Protein AF-A0A536F4E4-F1 (afdb_monomer_lite)

Structure (mmCIF, N/CA/C/O backbone):
data_AF-A0A536F4E4-F1
#
_entry.id   AF-A0A536F4E4-F1
#
loop_
_atom_site.group_PDB
_atom_site.id
_atom_site.type_symbol
_atom_site.label_atom_id
_atom_site.label_alt_id
_atom_site.label_comp_id
_atom_site.label_asym_id
_atom_site.label_entity_id
_atom_site.label_seq_id
_atom_site.pdbx_PDB_ins_code
_atom_site.Cartn_x
_atom_site.Cartn_y
_atom_site.Cartn_z
_atom_site.occupancy
_atom_site.B_iso_or_equiv
_atom_site.auth_seq_id
_atom_site.auth_comp_id
_atom_site.auth_asym_id
_atom_site.auth_atom_id
_atom_site.pdbx_PDB_model_num
ATOM 1 N N . MET A 1 1 ? 23.342 -1.514 -31.778 1.00 47.44 1 MET A N 1
ATOM 2 C CA . MET A 1 1 ? 22.128 -0.702 -31.583 1.00 47.44 1 MET A CA 1
ATOM 3 C C . MET A 1 1 ? 21.935 -0.614 -30.086 1.00 47.44 1 MET A C 1
ATOM 5 O O . MET A 1 1 ? 21.707 -1.641 -29.469 1.00 47.44 1 MET A O 1
ATOM 9 N N . THR A 1 2 ? 22.193 0.539 -29.481 1.00 58.41 2 THR A N 1
ATOM 10 C CA . THR A 1 2 ? 21.856 0.760 -28.072 1.00 58.41 2 THR A CA 1
ATOM 11 C C . THR A 1 2 ? 20.344 0.902 -28.015 1.00 58.41 2 THR A C 1
ATOM 13 O O . THR A 1 2 ? 19.819 1.920 -28.466 1.00 58.41 2 THR A O 1
ATOM 16 N N . GLU A 1 3 ? 19.640 -0.143 -27.582 1.00 66.31 3 GLU A N 1
ATOM 17 C CA . GLU A 1 3 ? 18.210 -0.031 -27.310 1.00 66.31 3 GLU A CA 1
ATOM 18 C C . GLU A 1 3 ? 18.002 1.097 -26.297 1.00 66.31 3 GLU A C 1
ATOM 20 O O . GLU A 1 3 ? 18.614 1.126 -25.229 1.00 66.31 3 GLU A O 1
ATOM 25 N N . SER A 1 4 ? 17.183 2.073 -26.676 1.00 62.62 4 SER A N 1
ATOM 26 C CA . SER A 1 4 ? 16.700 3.099 -25.762 1.00 62.62 4 SER A CA 1
ATOM 27 C C . SER A 1 4 ? 15.755 2.423 -24.774 1.00 62.62 4 SER A C 1
ATOM 29 O O . SER A 1 4 ? 14.599 2.174 -25.110 1.00 62.62 4 SER A O 1
ATOM 31 N N . ILE A 1 5 ? 16.243 2.116 -23.573 1.00 83.44 5 ILE A N 1
ATOM 32 C CA . ILE A 1 5 ? 15.416 1.620 -22.472 1.00 83.44 5 ILE A CA 1
ATOM 33 C C . ILE A 1 5 ? 14.507 2.765 -22.006 1.00 83.44 5 ILE A C 1
ATOM 35 O O . ILE A 1 5 ? 14.979 3.839 -21.632 1.00 83.44 5 ILE A O 1
ATOM 39 N N . LEU A 1 6 ? 13.194 2.550 -22.083 1.00 92.31 6 LEU A N 1
ATOM 40 C CA . LEU A 1 6 ? 12.180 3.411 -21.477 1.00 92.31 6 LEU A CA 1
ATOM 41 C C . LEU A 1 6 ? 11.702 2.705 -20.201 1.00 92.31 6 LEU A C 1
ATOM 43 O O . LEU A 1 6 ? 10.763 1.917 -20.293 1.00 92.31 6 LEU A O 1
ATOM 47 N N . PRO A 1 7 ? 12.358 2.914 -19.041 1.00 94.69 7 PRO A N 1
ATOM 48 C CA . PRO A 1 7 ? 11.967 2.234 -17.815 1.00 94.69 7 PRO A CA 1
ATOM 49 C C . PRO A 1 7 ? 10.571 2.690 -17.385 1.00 94.69 7 PRO A C 1
ATOM 51 O O . PRO A 1 7 ? 10.215 3.867 -17.489 1.00 94.69 7 PRO A O 1
ATOM 54 N N . THR A 1 8 ? 9.786 1.747 -16.886 1.00 97.00 8 THR A N 1
ATOM 55 C CA . THR A 1 8 ? 8.381 1.906 -16.531 1.00 97.00 8 THR A CA 1
ATOM 56 C C . THR A 1 8 ? 8.164 1.719 -15.032 1.00 97.00 8 THR A C 1
ATOM 58 O O . THR A 1 8 ? 8.760 0.865 -14.375 1.00 97.00 8 THR A O 1
ATOM 61 N N . THR A 1 9 ? 7.298 2.557 -14.469 1.00 98.19 9 THR A N 1
ATOM 62 C CA . THR A 1 9 ? 6.880 2.491 -13.067 1.00 98.19 9 THR A CA 1
ATOM 63 C C . THR A 1 9 ? 5.532 3.192 -12.890 1.00 98.19 9 THR A C 1
ATOM 65 O O . THR A 1 9 ? 4.970 3.734 -13.845 1.00 98.19 9 THR A O 1
ATOM 68 N N . THR A 1 10 ? 5.011 3.202 -11.666 1.00 98.19 10 THR A N 1
ATOM 69 C CA . THR A 1 10 ? 3.826 3.974 -11.273 1.00 98.19 10 THR A CA 1
ATOM 70 C C . THR A 1 10 ? 4.185 4.975 -10.172 1.00 98.19 10 THR A C 1
ATOM 72 O O . THR A 1 10 ? 5.302 4.987 -9.666 1.00 98.19 10 THR A O 1
ATOM 75 N N . VAL A 1 11 ? 3.253 5.860 -9.814 1.00 97.56 11 VAL A N 1
ATOM 76 C CA . VAL A 1 11 ? 3.532 7.003 -8.924 1.00 97.56 11 VAL A CA 1
ATOM 77 C C . VAL A 1 11 ? 3.353 6.711 -7.427 1.00 97.56 11 VAL A C 1
ATOM 79 O O . VAL A 1 11 ? 3.552 7.613 -6.618 1.00 97.56 11 VAL A O 1
ATOM 82 N N . GLY A 1 12 ? 2.976 5.485 -7.044 1.00 96.38 12 GLY A N 1
ATOM 83 C CA . GLY A 1 12 ? 2.870 5.072 -5.639 1.00 96.38 12 GLY A CA 1
ATOM 84 C C . GLY A 1 12 ? 1.600 4.287 -5.324 1.00 96.38 12 GLY A C 1
ATOM 85 O O . GLY A 1 12 ? 1.650 3.074 -5.151 1.00 96.38 12 GLY A O 1
ATOM 86 N N . SER A 1 13 ? 0.459 4.969 -5.227 1.00 97.31 13 SER A N 1
ATOM 87 C CA . SER A 1 13 ? -0.778 4.363 -4.727 1.00 97.31 13 SER A CA 1
ATOM 88 C C . SER A 1 13 ? -1.498 3.475 -5.747 1.00 97.31 13 SER A C 1
ATOM 90 O O . SER A 1 13 ? -1.535 3.750 -6.947 1.00 97.31 13 SER A O 1
ATOM 92 N N . PHE A 1 14 ? -2.147 2.428 -5.233 1.00 98.06 14 PHE A N 1
ATOM 93 C CA . PHE A 1 14 ? -3.078 1.592 -5.986 1.00 98.06 14 PHE A CA 1
ATOM 94 C C . PHE A 1 14 ? -4.448 1.493 -5.304 1.00 98.06 14 PHE A C 1
ATOM 96 O O . PHE A 1 14 ? -4.631 1.827 -4.130 1.00 98.06 14 PHE A O 1
ATOM 103 N N . GLY A 1 15 ? -5.431 0.994 -6.060 1.00 97.19 15 GLY A N 1
ATOM 104 C CA . GLY A 1 15 ? -6.764 0.704 -5.545 1.00 97.19 15 GLY A CA 1
ATOM 105 C C . GLY A 1 15 ? -6.720 -0.353 -4.441 1.00 97.19 15 GLY A C 1
ATOM 106 O O . GLY A 1 15 ? -6.179 -1.445 -4.626 1.00 97.19 15 GLY A O 1
ATOM 107 N N . LYS A 1 16 ? -7.313 -0.035 -3.288 1.00 98.00 16 LYS A N 1
ATOM 108 C CA . LYS A 1 16 ? -7.429 -0.972 -2.166 1.00 98.00 16 LYS A CA 1
ATOM 109 C C . LYS A 1 16 ? -8.487 -2.034 -2.489 1.00 98.00 16 LYS A C 1
ATOM 111 O O . LYS A 1 16 ? -9.605 -1.657 -2.845 1.00 98.00 16 LYS A O 1
ATOM 116 N N . PRO A 1 17 ? -8.183 -3.334 -2.336 1.00 98.06 17 PRO A N 1
ATOM 117 C CA . PRO A 1 17 ? -9.169 -4.389 -2.541 1.00 98.06 17 PRO A CA 1
ATOM 118 C C . PRO A 1 17 ? -10.386 -4.241 -1.618 1.00 98.06 17 PRO A C 1
ATOM 120 O O . PRO A 1 17 ? -10.267 -3.786 -0.478 1.00 98.06 17 PRO A O 1
ATOM 123 N N . ASP A 1 18 ? -11.549 -4.714 -2.066 1.00 98.44 18 ASP A N 1
ATOM 124 C CA . ASP A 1 18 ? -12.802 -4.639 -1.301 1.00 98.44 18 ASP A CA 1
ATOM 125 C C . ASP A 1 18 ? -12.690 -5.235 0.107 1.00 98.44 18 ASP A C 1
ATOM 127 O O . ASP A 1 18 ? -13.275 -4.711 1.059 1.00 98.44 18 ASP A O 1
ATOM 131 N N . TYR A 1 19 ? -11.943 -6.334 0.258 1.00 98.44 19 TYR A N 1
ATOM 132 C CA . TYR A 1 19 ? -11.739 -6.965 1.561 1.00 98.44 19 TYR A CA 1
ATOM 133 C C . TYR A 1 19 ? -10.978 -6.044 2.523 1.00 98.44 19 TYR A C 1
ATOM 135 O O . TYR A 1 19 ? -11.325 -5.979 3.700 1.00 98.44 19 TYR A O 1
ATOM 143 N N . LEU A 1 20 ? -9.996 -5.288 2.023 1.00 98.31 20 LEU A N 1
ATOM 144 C CA . LEU A 1 20 ? -9.195 -4.372 2.827 1.00 98.31 20 LEU A CA 1
ATOM 145 C C . LEU A 1 20 ? -10.012 -3.135 3.211 1.00 98.31 20 LEU A C 1
ATOM 147 O O . LEU A 1 20 ? -9.992 -2.708 4.364 1.00 98.31 20 LEU A O 1
ATOM 151 N N . THR A 1 21 ? -10.808 -2.605 2.283 1.00 97.69 21 THR A N 1
ATOM 152 C CA . THR A 1 21 ? -11.742 -1.506 2.567 1.00 97.69 21 THR A CA 1
ATOM 153 C C . THR A 1 21 ? -12.755 -1.899 3.649 1.00 97.69 21 THR A C 1
ATOM 155 O O . THR A 1 21 ? -13.002 -1.134 4.586 1.00 97.69 21 THR A O 1
ATOM 158 N N . LYS A 1 22 ? -13.301 -3.123 3.588 1.00 98.25 22 LYS A N 1
ATOM 159 C CA . LYS A 1 22 ? -14.194 -3.662 4.628 1.00 98.25 22 LYS A CA 1
ATOM 160 C C . LYS A 1 22 ? -13.477 -3.841 5.967 1.00 98.25 22 LYS A C 1
ATOM 162 O O . LYS A 1 22 ? -14.043 -3.468 6.993 1.00 98.25 22 LYS A O 1
ATOM 167 N N . ALA A 1 23 ? -12.253 -4.365 5.964 1.00 98.12 23 ALA A N 1
ATOM 168 C CA . ALA A 1 23 ? -11.462 -4.559 7.177 1.00 98.12 23 ALA A CA 1
ATOM 169 C C . ALA A 1 23 ? -11.162 -3.234 7.888 1.00 98.12 23 ALA A C 1
ATOM 171 O O . ALA A 1 23 ? -11.381 -3.125 9.092 1.00 98.12 23 ALA A O 1
ATOM 172 N N . ARG A 1 24 ? -10.789 -2.187 7.141 1.00 96.75 24 ARG A N 1
ATOM 173 C CA . ARG A 1 24 ? -10.615 -0.829 7.684 1.00 96.75 24 ARG A CA 1
ATOM 174 C C . ARG A 1 24 ? -11.887 -0.304 8.341 1.00 96.75 24 ARG A C 1
ATOM 176 O O . ARG A 1 24 ? -11.844 0.201 9.459 1.00 96.75 24 ARG A O 1
ATOM 183 N N . ALA A 1 25 ? -13.038 -0.471 7.688 1.00 97.19 25 ALA A N 1
ATOM 184 C CA . ALA A 1 25 ? -14.320 -0.061 8.259 1.00 97.19 25 ALA A CA 1
ATOM 185 C C . ALA A 1 25 ? -14.691 -0.853 9.529 1.00 97.19 25 ALA A C 1
ATOM 187 O O . ALA A 1 25 ? -15.369 -0.323 10.410 1.00 97.19 25 ALA A O 1
ATOM 188 N N . GLN A 1 26 ? -14.276 -2.118 9.637 1.00 98.25 26 GLN A N 1
ATOM 189 C CA . GLN A 1 26 ? -14.469 -2.928 10.843 1.00 98.25 26 GLN A CA 1
ATOM 190 C C . GLN A 1 26 ? -13.519 -2.511 11.969 1.00 98.25 26 GLN A C 1
ATOM 192 O O . GLN A 1 26 ? -13.971 -2.374 13.106 1.00 98.25 26 GLN A O 1
ATOM 197 N N . GLN A 1 27 ? -12.250 -2.242 11.658 1.00 97.38 27 GLN A N 1
ATOM 198 C CA . GLN A 1 27 ? -11.250 -1.771 12.618 1.00 97.38 27 GLN A CA 1
ATOM 199 C C . GLN A 1 27 ? -11.642 -0.408 13.202 1.00 97.38 27 GLN A C 1
ATOM 201 O O . GLN A 1 27 ? -11.666 -0.259 14.421 1.00 97.38 27 GLN A O 1
ATOM 206 N N . ALA A 1 28 ? -12.118 0.525 12.370 1.00 94.75 28 ALA A N 1
ATOM 207 C CA . ALA A 1 28 ? -12.642 1.819 12.819 1.00 94.75 28 ALA A CA 1
ATOM 208 C C . ALA A 1 28 ? -13.864 1.698 13.757 1.00 94.75 28 ALA A C 1
ATOM 210 O O . ALA A 1 28 ? -14.169 2.615 14.515 1.00 94.75 28 ALA A O 1
ATOM 211 N N . ARG A 1 29 ? -14.577 0.564 13.717 1.00 97.62 29 ARG A N 1
ATOM 212 C CA . ARG A 1 29 ? -15.711 0.243 14.603 1.00 97.62 29 ARG A CA 1
ATOM 213 C C . ARG A 1 29 ? -15.309 -0.637 15.795 1.00 97.62 29 ARG A C 1
ATOM 215 O O . ARG A 1 29 ? -16.198 -1.109 16.500 1.00 97.62 29 ARG A O 1
ATOM 222 N N . GLY A 1 30 ? -14.017 -0.917 15.984 1.00 97.69 30 GLY A N 1
ATOM 223 C CA . GLY A 1 30 ? -13.499 -1.796 17.038 1.00 97.69 30 GLY A CA 1
ATOM 224 C C . GLY A 1 30 ? -13.854 -3.278 16.865 1.00 97.69 30 GLY A C 1
ATOM 225 O O . GLY A 1 30 ? -13.792 -4.036 17.826 1.00 97.69 30 GLY A O 1
ATOM 226 N N . LYS A 1 31 ? -14.268 -3.696 15.660 1.00 98.00 31 LYS A N 1
ATOM 227 C CA . LYS A 1 31 ? -14.703 -5.074 15.359 1.00 98.00 31 LYS A CA 1
ATOM 228 C C . LYS A 1 31 ? -13.597 -5.966 14.796 1.00 98.00 31 LYS A C 1
ATOM 230 O O . LYS A 1 31 ? -13.823 -7.160 14.648 1.00 98.00 31 LYS A O 1
ATOM 235 N N . LEU A 1 32 ? -12.453 -5.383 14.453 1.00 98.12 32 LEU A N 1
ATOM 236 C CA . LEU A 1 32 ? -11.300 -6.062 13.873 1.00 98.12 32 LEU A CA 1
ATOM 237 C C . LEU A 1 32 ? -10.034 -5.527 14.549 1.00 98.12 32 LEU A C 1
ATOM 239 O O . LEU A 1 32 ? -9.917 -4.320 14.778 1.00 98.12 32 LEU A O 1
ATOM 243 N N . GLY A 1 33 ? -9.126 -6.429 14.922 1.00 98.12 33 GLY A N 1
ATOM 244 C CA . GLY A 1 33 ? -7.909 -6.081 15.657 1.00 98.12 33 GLY A CA 1
ATOM 245 C C . GLY A 1 33 ? -6.857 -5.406 14.773 1.00 98.12 33 GLY A C 1
ATOM 246 O O . GLY A 1 33 ? -6.807 -5.639 13.570 1.00 98.12 33 GLY A O 1
ATOM 247 N N . ALA A 1 34 ? -5.970 -4.602 15.365 1.00 96.12 34 ALA A N 1
ATOM 248 C CA . ALA A 1 34 ? -4.912 -3.914 14.616 1.00 96.12 34 ALA A CA 1
ATOM 249 C C . ALA A 1 34 ? -3.992 -4.889 13.853 1.00 96.12 34 ALA A C 1
ATOM 251 O O . ALA A 1 34 ? -3.742 -4.688 12.671 1.00 96.12 34 ALA A O 1
ATOM 252 N N . THR A 1 35 ? -3.573 -5.986 14.493 1.00 98.12 35 THR A N 1
ATOM 253 C CA . THR A 1 35 ? -2.743 -7.031 13.866 1.00 98.12 35 THR A CA 1
ATOM 254 C C . THR A 1 35 ? -3.455 -7.737 12.712 1.00 98.12 35 THR A C 1
ATOM 256 O O . THR A 1 35 ? -2.833 -8.103 11.721 1.00 98.12 35 THR A O 1
ATOM 259 N N . GLU A 1 36 ? -4.774 -7.918 12.813 1.00 98.38 36 GLU A N 1
ATOM 260 C CA . GLU A 1 36 ? -5.563 -8.515 11.733 1.00 98.38 36 GLU A CA 1
ATOM 261 C C . GLU A 1 36 ? -5.659 -7.568 10.529 1.00 98.38 36 GLU A C 1
ATOM 263 O O . GLU A 1 36 ? -5.584 -8.012 9.384 1.00 98.38 36 GLU A O 1
ATOM 268 N N . LEU A 1 37 ? -5.764 -6.256 10.772 1.00 98.31 37 LEU A N 1
ATOM 269 C CA . LEU A 1 37 ? -5.746 -5.260 9.701 1.00 98.31 37 LEU A CA 1
ATOM 270 C C . LEU A 1 37 ? -4.381 -5.234 9.007 1.00 98.31 37 LEU A C 1
ATOM 272 O O . LEU A 1 37 ? -4.336 -5.261 7.781 1.00 98.31 37 LEU A O 1
ATOM 276 N N . GLU A 1 38 ? -3.297 -5.228 9.781 1.00 98.19 38 GLU A N 1
ATOM 277 C CA . GLU A 1 38 ? -1.922 -5.224 9.272 1.00 98.19 38 GLU A CA 1
ATOM 278 C C . GLU A 1 38 ? -1.652 -6.429 8.359 1.00 98.19 38 GLU A C 1
ATOM 280 O O . GLU A 1 38 ? -1.091 -6.285 7.273 1.00 98.19 38 GLU A O 1
ATOM 285 N N . GLU A 1 39 ? -2.126 -7.618 8.737 1.00 98.69 39 GLU A N 1
ATOM 286 C CA . GLU A 1 39 ? -1.964 -8.816 7.911 1.00 98.69 39 GLU A CA 1
ATOM 287 C C . GLU A 1 39 ? -2.746 -8.723 6.588 1.00 98.69 39 GLU A C 1
ATOM 289 O O . GLU A 1 39 ? -2.260 -9.147 5.535 1.00 98.69 39 GLU A O 1
ATOM 294 N N . LEU A 1 40 ? -3.936 -8.114 6.603 1.00 98.69 40 LEU A N 1
ATOM 295 C CA . LEU A 1 40 ? -4.714 -7.867 5.386 1.00 98.69 40 LEU A CA 1
ATOM 296 C C . LEU A 1 40 ? -4.086 -6.786 4.497 1.00 98.69 40 LEU A C 1
ATOM 298 O O . LEU A 1 40 ? -4.137 -6.903 3.272 1.00 98.69 40 LEU A O 1
ATOM 302 N N . GLU A 1 41 ? -3.479 -5.75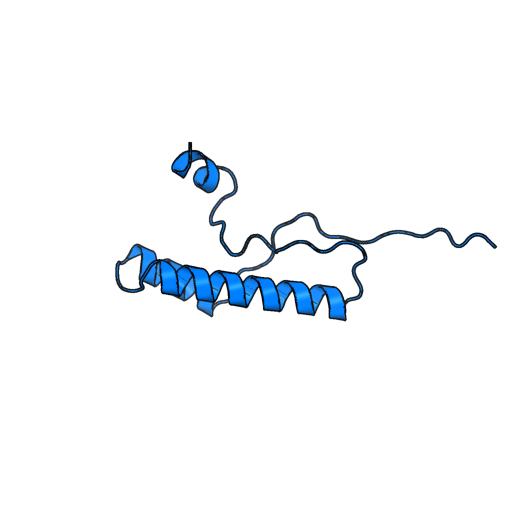7 5.086 1.00 98.69 41 GLU A N 1
ATOM 303 C CA . GLU A 1 41 ? -2.703 -4.744 4.364 1.00 98.69 41 GLU A CA 1
ATOM 304 C C . GLU A 1 41 ? -1.486 -5.383 3.689 1.00 98.69 41 GLU A C 1
ATOM 306 O O . GLU A 1 41 ? -1.291 -5.207 2.486 1.00 98.69 41 GLU A O 1
ATOM 311 N N . ARG A 1 42 ? -0.727 -6.206 4.424 1.00 98.75 42 ARG A N 1
ATOM 312 C CA . ARG A 1 42 ? 0.428 -6.951 3.905 1.00 98.75 42 ARG A CA 1
ATOM 313 C C . ARG A 1 42 ? 0.030 -7.889 2.769 1.00 98.75 42 ARG A C 1
ATOM 315 O O . ARG A 1 42 ? 0.722 -7.953 1.751 1.00 98.75 42 ARG A O 1
ATOM 322 N N . LYS A 1 43 ? -1.092 -8.600 2.914 1.00 98.75 43 LYS A N 1
ATOM 323 C CA . LYS A 1 43 ? -1.653 -9.445 1.855 1.00 98.75 43 LYS A CA 1
ATOM 324 C C . LYS A 1 43 ? -1.935 -8.633 0.587 1.00 98.75 43 LYS A C 1
ATOM 326 O O . LYS A 1 43 ? -1.497 -9.037 -0.488 1.00 98.75 43 LYS A O 1
ATOM 331 N N . ALA A 1 44 ? -2.605 -7.488 0.712 1.00 98.75 44 ALA A N 1
ATOM 332 C CA . ALA A 1 44 ? -2.916 -6.622 -0.424 1.00 98.75 44 ALA A CA 1
ATOM 333 C C . ALA A 1 44 ? -1.652 -6.059 -1.093 1.00 98.75 44 ALA A C 1
ATOM 335 O O . ALA A 1 44 ? -1.592 -5.977 -2.319 1.00 98.75 44 ALA A O 1
ATOM 336 N N . THR A 1 45 ? -0.620 -5.726 -0.311 1.00 98.81 45 THR A N 1
ATOM 337 C CA . THR A 1 45 ? 0.679 -5.286 -0.840 1.00 98.81 45 THR A CA 1
ATOM 338 C C . THR A 1 45 ? 1.320 -6.382 -1.690 1.00 98.81 45 THR A C 1
ATOM 340 O O . THR A 1 45 ? 1.753 -6.122 -2.809 1.00 98.81 45 THR A O 1
ATOM 343 N N . VAL A 1 46 ? 1.334 -7.630 -1.205 1.00 98.75 46 VAL A N 1
ATOM 344 C CA . VAL A 1 46 ? 1.881 -8.771 -1.960 1.00 98.75 46 VAL A CA 1
ATOM 345 C C . VAL A 1 46 ? 1.102 -9.016 -3.255 1.00 98.75 46 VAL A C 1
ATOM 347 O O . VAL A 1 46 ? 1.710 -9.296 -4.286 1.00 98.75 46 VAL A O 1
ATOM 350 N N . GLU A 1 47 ? -0.228 -8.902 -3.227 1.00 98.69 47 GLU A N 1
ATOM 351 C CA . GLU A 1 47 ? -1.072 -9.026 -4.425 1.00 98.69 47 GLU A CA 1
ATOM 352 C C . GLU A 1 47 ? -0.721 -7.964 -5.480 1.00 98.69 47 GLU A C 1
ATOM 354 O O . GLU A 1 47 ? -0.584 -8.294 -6.660 1.00 98.69 47 GLU A O 1
ATOM 359 N N . TRP A 1 48 ? -0.507 -6.711 -5.067 1.00 98.50 48 TRP A N 1
ATOM 360 C CA . TRP A 1 48 ? -0.110 -5.638 -5.981 1.00 98.50 48 TRP A CA 1
ATOM 361 C C . TRP A 1 48 ? 1.317 -5.774 -6.497 1.00 98.50 48 TRP A C 1
ATOM 363 O O . TRP A 1 48 ? 1.552 -5.487 -7.669 1.00 98.50 48 TRP A O 1
ATOM 373 N N . ILE A 1 49 ? 2.266 -6.225 -5.674 1.00 98.75 49 ILE A N 1
ATOM 374 C CA . ILE A 1 49 ? 3.637 -6.503 -6.128 1.00 98.75 49 ILE A CA 1
ATOM 375 C C . ILE A 1 49 ? 3.610 -7.570 -7.228 1.00 98.75 49 ILE A C 1
ATOM 377 O O . ILE A 1 49 ? 4.095 -7.311 -8.326 1.00 98.75 49 ILE A O 1
ATOM 381 N N . ARG A 1 50 ? 2.934 -8.7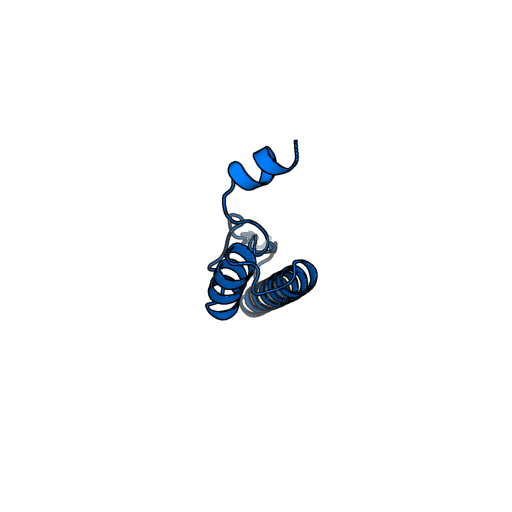03 -6.990 1.00 98.75 50 ARG A N 1
ATOM 382 C CA . ARG A 1 50 ? 2.804 -9.783 -7.986 1.00 98.75 50 ARG A CA 1
ATOM 383 C C . ARG A 1 50 ? 2.175 -9.305 -9.287 1.00 98.75 50 ARG A C 1
ATOM 385 O O . ARG A 1 50 ? 2.644 -9.639 -10.365 1.00 98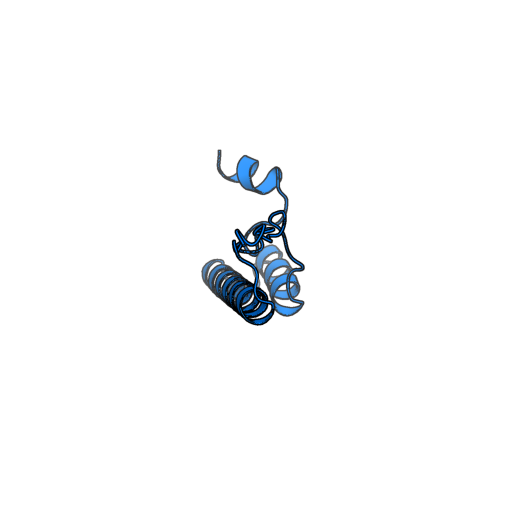.75 50 ARG A O 1
ATOM 392 N N . ARG A 1 51 ? 1.134 -8.474 -9.201 1.00 98.56 51 ARG A N 1
ATOM 393 C CA . ARG A 1 51 ? 0.470 -7.937 -10.392 1.00 98.56 51 ARG A CA 1
ATOM 394 C C . ARG A 1 51 ? 1.382 -7.023 -11.209 1.00 98.56 51 ARG A C 1
ATOM 396 O O . ARG A 1 51 ? 1.284 -7.008 -12.431 1.00 98.56 51 ARG A O 1
ATOM 403 N N . GLN A 1 52 ? 2.254 -6.257 -10.559 1.00 98.75 52 GLN A N 1
ATOM 404 C CA . GLN A 1 52 ? 3.230 -5.429 -11.265 1.00 98.75 52 GLN A CA 1
ATOM 405 C C . GLN A 1 52 ? 4.336 -6.274 -11.915 1.00 98.75 52 GLN A C 1
ATOM 407 O O . GLN A 1 52 ? 4.719 -5.977 -13.045 1.00 98.75 52 GLN A O 1
ATOM 412 N N . GLU A 1 53 ? 4.795 -7.339 -11.245 1.00 98.62 53 GLU A N 1
ATOM 413 C CA . GLU A 1 53 ? 5.724 -8.327 -11.820 1.00 98.62 53 GLU A CA 1
ATOM 414 C C . GLU A 1 53 ? 5.119 -8.993 -13.067 1.00 98.62 53 GLU A C 1
ATOM 416 O O . GLU A 1 53 ? 5.771 -9.070 -14.104 1.00 98.62 53 GLU A O 1
ATOM 421 N N . GLU A 1 54 ? 3.849 -9.407 -13.001 1.00 98.62 54 GLU A N 1
ATOM 422 C CA . GLU A 1 54 ? 3.111 -10.008 -14.123 1.00 98.62 54 GLU A CA 1
ATOM 423 C C . GLU A 1 54 ? 2.953 -9.057 -15.321 1.00 98.62 54 GLU A C 1
ATOM 425 O O . GLU A 1 54 ? 2.963 -9.501 -16.468 1.00 98.62 54 GLU A O 1
ATOM 430 N N . ILE A 1 55 ? 2.798 -7.752 -15.068 1.00 97.81 55 ILE A N 1
ATOM 431 C CA . ILE A 1 55 ? 2.679 -6.717 -16.109 1.00 97.81 55 ILE A CA 1
ATOM 432 C C . ILE A 1 55 ? 4.054 -6.329 -16.683 1.00 97.81 55 ILE A C 1
ATOM 434 O O . ILE A 1 55 ? 4.120 -5.818 -17.801 1.00 97.81 55 ILE A O 1
ATOM 438 N N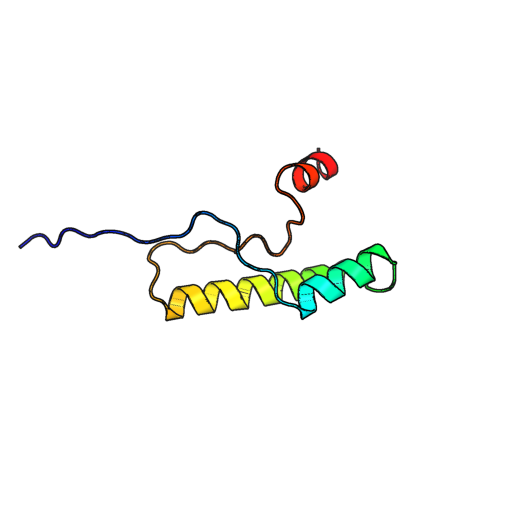 . GLY A 1 56 ? 5.141 -6.604 -15.956 1.00 97.56 56 GLY A N 1
ATOM 439 C CA . GLY A 1 56 ? 6.512 -6.343 -16.393 1.00 97.56 56 GLY A CA 1
ATOM 440 C C . GLY A 1 56 ? 7.006 -4.923 -16.113 1.00 97.56 56 GLY A C 1
ATOM 441 O O . GLY A 1 56 ? 7.733 -4.374 -16.934 1.00 97.56 56 GLY A O 1
ATOM 442 N N . LEU A 1 57 ? 6.606 -4.312 -14.989 1.00 97.94 57 LEU A N 1
ATOM 443 C CA . LEU A 1 57 ? 7.174 -3.022 -14.568 1.00 97.94 57 LEU A CA 1
ATOM 444 C C . LEU A 1 57 ? 8.635 -3.166 -14.117 1.00 97.94 57 LEU A C 1
ATOM 446 O O . LEU A 1 57 ? 8.989 -4.128 -13.438 1.00 97.94 57 LEU A O 1
ATOM 450 N N . ASP A 1 58 ? 9.458 -2.162 -14.425 1.00 96.88 58 ASP A N 1
ATOM 451 C CA . ASP A 1 58 ? 10.889 -2.157 -14.092 1.00 96.88 58 ASP A CA 1
ATOM 452 C C . ASP A 1 58 ? 11.157 -1.773 -12.630 1.00 96.88 58 ASP A C 1
ATOM 454 O O . ASP A 1 58 ? 12.071 -2.294 -11.990 1.00 96.88 58 ASP A O 1
ATOM 458 N N . VAL A 1 59 ? 10.360 -0.845 -12.090 1.00 97.75 59 VAL A N 1
ATOM 459 C CA . VAL A 1 59 ? 10.442 -0.405 -10.691 1.00 97.75 59 VAL A CA 1
ATOM 460 C C . VAL A 1 59 ? 9.066 -0.516 -10.055 1.00 97.75 59 VAL A C 1
ATOM 462 O O . VAL A 1 59 ? 8.105 0.107 -10.514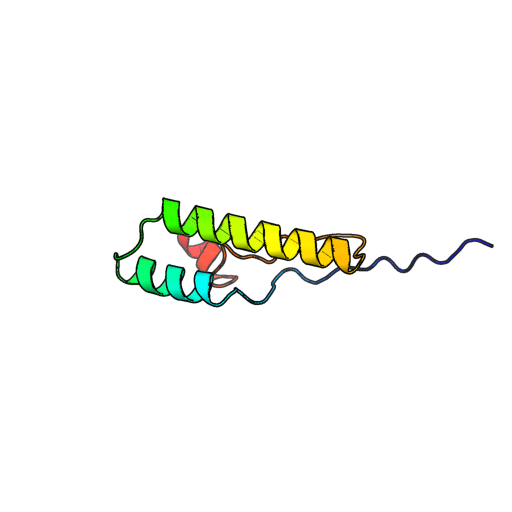 1.00 97.75 59 VAL A O 1
ATOM 465 N N . LEU A 1 60 ? 8.984 -1.307 -8.987 1.00 98.56 60 LEU A N 1
ATOM 466 C CA . LEU A 1 60 ? 7.737 -1.604 -8.290 1.00 98.56 60 LEU A CA 1
ATOM 467 C C . LEU A 1 60 ? 7.493 -0.635 -7.132 1.00 98.56 60 LEU A C 1
ATOM 469 O O . LEU A 1 60 ? 8.431 -0.139 -6.507 1.00 98.56 60 LEU A O 1
ATOM 473 N N . VAL A 1 61 ? 6.221 -0.433 -6.805 1.00 98.62 61 VAL A N 1
ATOM 474 C CA . VAL A 1 61 ? 5.774 0.271 -5.595 1.00 98.62 61 VAL A CA 1
ATOM 475 C C . VAL A 1 61 ? 4.895 -0.650 -4.747 1.00 98.62 61 VAL A C 1
ATOM 477 O O . VAL A 1 61 ? 4.328 -1.622 -5.245 1.00 98.62 61 VAL A O 1
ATOM 480 N N . ASP A 1 62 ? 4.761 -0.363 -3.455 1.00 98.12 62 ASP A N 1
ATOM 481 C CA . ASP A 1 62 ? 3.973 -1.187 -2.524 1.00 98.12 62 ASP A CA 1
ATOM 482 C C . ASP A 1 62 ? 2.450 -0.942 -2.605 1.00 98.12 62 ASP A C 1
ATOM 484 O O . ASP A 1 62 ? 1.661 -1.676 -2.003 1.00 98.12 62 ASP A O 1
ATOM 488 N N . GLY A 1 63 ? 2.022 0.090 -3.340 1.00 98.19 63 GLY A N 1
ATOM 489 C CA . GLY A 1 63 ? 0.621 0.459 -3.511 1.00 98.19 63 GLY A CA 1
ATOM 490 C C . GLY A 1 63 ? -0.004 1.212 -2.339 1.00 98.19 63 GLY A C 1
ATOM 491 O O . GLY A 1 63 ? -1.163 1.613 -2.446 1.00 98.19 63 GLY A O 1
ATOM 492 N N . GLU A 1 64 ? 0.723 1.432 -1.241 1.00 98.06 64 GLU A N 1
ATOM 493 C CA . GLU A 1 64 ? 0.256 2.154 -0.051 1.00 98.06 64 GLU A CA 1
ATOM 494 C C . GLU A 1 64 ? -0.990 1.536 0.616 1.00 98.06 64 GLU A C 1
ATOM 496 O O . GLU A 1 64 ? -1.924 2.226 1.052 1.00 98.06 64 GLU A O 1
ATOM 501 N N . MET A 1 65 ? -1.033 0.205 0.701 1.00 98.31 65 MET A N 1
ATOM 502 C CA . MET A 1 65 ? -2.187 -0.513 1.258 1.00 98.31 65 MET A CA 1
ATOM 503 C C . MET A 1 65 ? -2.454 -0.167 2.727 1.00 98.31 65 MET A C 1
ATOM 505 O O . MET A 1 65 ? -3.619 -0.112 3.123 1.00 98.31 65 MET A O 1
ATOM 509 N N . TYR A 1 66 ? -1.407 0.153 3.496 1.00 96.38 66 TYR A N 1
ATOM 510 C CA . TYR A 1 66 ? -1.447 0.564 4.909 1.00 96.38 66 TYR A CA 1
ATOM 511 C C . TYR A 1 66 ? -1.829 2.035 5.134 1.00 96.38 66 TYR A C 1
ATOM 513 O O . TYR A 1 66 ? -2.149 2.439 6.254 1.00 96.38 66 TYR A O 1
ATOM 521 N N . ARG A 1 67 ? -1.836 2.854 4.076 1.00 94.94 67 ARG A N 1
ATOM 522 C CA . ARG A 1 67 ? -2.091 4.291 4.175 1.00 94.94 67 ARG A CA 1
ATOM 523 C C . ARG A 1 67 ? -3.520 4.629 3.774 1.00 94.94 67 ARG A C 1
ATOM 525 O O . ARG A 1 67 ? -3.958 4.287 2.679 1.00 94.94 67 ARG A O 1
ATOM 532 N N . GLY A 1 68 ? -4.250 5.316 4.651 1.00 88.81 68 GLY A N 1
ATOM 533 C CA . GLY A 1 68 ? -5.578 5.855 4.337 1.00 88.81 68 GLY A CA 1
ATOM 534 C C . GLY A 1 68 ? -5.502 7.123 3.486 1.00 88.81 68 GLY A C 1
ATOM 535 O O . GLY A 1 68 ? -6.073 7.172 2.402 1.00 88.81 68 GLY A O 1
ATOM 536 N N . ASP A 1 69 ? -4.755 8.111 3.974 1.00 93.69 69 ASP A N 1
ATOM 537 C CA . ASP A 1 69 ? -4.540 9.413 3.342 1.00 93.69 69 ASP A CA 1
ATOM 538 C C . ASP A 1 69 ? -3.061 9.814 3.458 1.00 93.69 69 ASP A C 1
ATOM 540 O O . ASP A 1 69 ? -2.379 9.433 4.415 1.00 93.69 69 ASP A O 1
ATOM 544 N N . MET A 1 70 ? -2.556 10.561 2.474 1.00 93.69 70 MET A N 1
ATOM 545 C CA . MET A 1 70 ? -1.136 10.902 2.370 1.00 93.69 70 MET A CA 1
ATOM 546 C C . MET A 1 70 ? -0.649 11.933 3.394 1.00 93.69 70 MET A C 1
ATOM 548 O O . MET A 1 70 ? 0.554 12.010 3.603 1.00 93.69 70 MET A O 1
ATOM 552 N N . VAL A 1 71 ? -1.536 12.709 4.024 1.00 96.38 71 VAL A N 1
ATOM 553 C CA . VAL A 1 71 ? -1.200 13.698 5.063 1.00 96.38 71 VAL A CA 1
ATOM 554 C C . VAL A 1 71 ? -1.543 13.156 6.444 1.00 96.38 71 VAL A C 1
ATOM 556 O O . VAL A 1 71 ? -0.692 13.157 7.335 1.00 96.38 71 VAL A O 1
ATOM 559 N N . VAL A 1 72 ? -2.766 12.647 6.621 1.00 94.19 72 VAL A N 1
ATOM 560 C CA . VAL A 1 72 ? -3.258 12.174 7.929 1.00 94.19 72 VAL A CA 1
ATOM 561 C C . VAL A 1 72 ? -2.365 11.070 8.489 1.00 94.19 72 VAL A C 1
ATOM 563 O O . VAL A 1 72 ? -2.029 11.092 9.669 1.00 94.19 72 VAL A O 1
ATOM 566 N N . TYR A 1 73 ? -1.905 10.152 7.634 1.00 94.12 73 TYR A N 1
ATOM 567 C CA . TYR A 1 73 ? -1.042 9.046 8.050 1.00 94.12 73 TYR A CA 1
ATOM 568 C C . TYR A 1 73 ? 0.216 9.504 8.792 1.00 94.12 73 TYR A C 1
ATOM 570 O O . TYR A 1 73 ? 0.607 8.874 9.777 1.00 94.12 73 TYR A O 1
ATOM 578 N N . PHE A 1 74 ? 0.837 10.591 8.322 1.00 95.31 74 PHE A N 1
ATOM 579 C CA . PHE A 1 74 ? 2.007 11.165 8.976 1.00 95.31 74 PHE A CA 1
ATOM 580 C C . PHE A 1 74 ? 1.614 11.979 10.203 1.00 95.31 74 PHE A C 1
ATOM 582 O O . PHE A 1 74 ? 2.264 11.838 11.229 1.00 95.31 74 PHE A O 1
ATOM 589 N N . ALA A 1 75 ? 0.541 12.774 10.137 1.00 96.12 75 ALA A N 1
ATOM 590 C CA . ALA A 1 75 ? 0.078 13.574 11.272 1.00 96.12 75 ALA A CA 1
ATOM 591 C C . ALA A 1 75 ? -0.200 12.730 12.532 1.00 96.12 75 ALA A C 1
ATOM 593 O O . ALA A 1 75 ? 0.075 13.175 13.639 1.00 96.12 75 ALA A O 1
ATOM 594 N N . GLU A 1 76 ? -0.693 11.501 12.369 1.00 91.94 76 GLU A N 1
ATOM 595 C CA . GLU A 1 76 ? -0.940 10.558 13.472 1.00 91.94 76 GLU A CA 1
ATOM 596 C C . GLU A 1 76 ? 0.332 9.910 14.057 1.00 91.94 76 GLU A C 1
ATOM 598 O O . GLU A 1 76 ? 0.246 9.180 15.044 1.00 91.94 76 GLU A O 1
ATOM 603 N N . ARG A 1 77 ? 1.500 10.110 13.434 1.00 89.00 77 ARG A N 1
ATOM 604 C CA . ARG A 1 77 ? 2.775 9.437 13.762 1.00 89.00 77 ARG A CA 1
ATOM 605 C C . ARG A 1 77 ? 3.915 10.408 14.085 1.00 89.00 77 ARG A C 1
ATOM 607 O O . ARG A 1 77 ? 5.063 9.972 14.169 1.00 89.00 77 ARG A O 1
ATOM 614 N N . LEU A 1 78 ? 3.606 11.696 14.206 1.00 85.94 78 LEU A N 1
ATOM 615 C CA . LEU A 1 78 ? 4.549 12.758 14.561 1.00 85.94 78 LEU A CA 1
ATOM 616 C C . LEU A 1 78 ? 4.569 13.030 16.067 1.00 85.94 78 LEU A C 1
ATOM 618 O O . LEU A 1 78 ? 3.535 12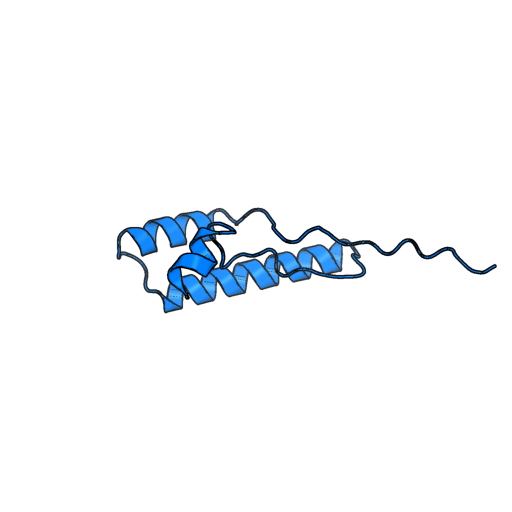.798 16.732 1.00 85.94 78 LEU A O 1
#

Radius of gyration: 15.8 Å; chains: 1; bounding box: 38×24×49 Å

Sequence (78 aa):
MTESILPTTTVGSFGKPDYLTKARAQQARGKLGATELEELERKATVEWIRRQEEIGLDVLVDGEMYRGDMVVYFAERL

pLDDT: mean 94.88, std 9.02, range [47.44, 98.81]

Secondary structure (DSSP, 8-state):
-----------SB-PPPHHHHHHHHHHTTTSS-HHHHHHHHHHHHHHHHHHHHHHT-SS---BTTT-S-TTHHHHTT-

Foldseek 3Di:
DPPPDPAFEDDAADDADPVLVVQVVCVVVVNHDPVRSVVSLVVRQVVQQVVCVVVPHPDYHSNPSVDPDPPVVVVVVD